Protein AF-A0A2A7HPF3-F1 (afdb_monomer_lite)

Structure (mmCIF, N/CA/C/O backbone):
data_AF-A0A2A7HPF3-F1
#
_entry.id   AF-A0A2A7HPF3-F1
#
loop_
_atom_site.group_PDB
_atom_site.id
_atom_site.type_symbol
_atom_site.label_atom_id
_atom_site.label_alt_id
_atom_site.label_comp_id
_atom_site.label_asym_id
_atom_site.label_entity_id
_atom_site.label_seq_id
_atom_site.pdbx_PDB_ins_code
_atom_site.Cartn_x
_atom_site.Cartn_y
_atom_site.Cartn_z
_atom_site.occupancy
_atom_site.B_iso_or_equiv
_atom_site.auth_seq_id
_atom_site.auth_comp_id
_atom_site.auth_asym_id
_atom_site.auth_atom_id
_atom_site.pdbx_PDB_model_num
ATOM 1 N N . GLN A 1 1 ? -3.954 4.950 18.594 1.00 63.78 1 GLN A N 1
ATOM 2 C CA . GLN A 1 1 ? -4.117 3.855 17.607 1.00 63.78 1 GLN A CA 1
ATOM 3 C C . GLN A 1 1 ? -4.273 4.398 16.188 1.00 63.78 1 GLN A C 1
ATOM 5 O O . GLN A 1 1 ? -3.645 3.862 15.287 1.00 63.78 1 GLN A O 1
ATOM 10 N N . GLU A 1 2 ? -5.001 5.500 15.992 1.00 75.12 2 GLU A N 1
ATOM 11 C CA . GLU A 1 2 ? -5.196 6.154 14.683 1.00 75.12 2 GLU A CA 1
ATOM 12 C C . GLU A 1 2 ? -3.890 6.529 13.960 1.00 75.12 2 GLU A C 1
ATOM 14 O O . GLU A 1 2 ? -3.746 6.247 12.775 1.00 75.12 2 GLU A O 1
ATOM 19 N N . GLY A 1 3 ? -2.888 7.054 14.676 1.00 81.00 3 GLY A N 1
ATOM 20 C CA . GLY A 1 3 ? -1.593 7.407 14.072 1.00 81.00 3 GLY A CA 1
ATOM 21 C C . GLY A 1 3 ? -0.821 6.218 13.480 1.00 81.00 3 GLY A C 1
ATOM 22 O O . GLY A 1 3 ? -0.122 6.373 12.485 1.00 81.00 3 GLY A O 1
ATOM 23 N N . VAL A 1 4 ? -0.991 5.009 14.031 1.00 82.69 4 VAL A N 1
ATOM 24 C CA . VAL A 1 4 ? -0.368 3.788 13.482 1.00 82.69 4 VAL A CA 1
ATOM 25 C C . VAL A 1 4 ? -1.023 3.406 12.154 1.00 82.69 4 VAL A C 1
ATOM 27 O O . VAL A 1 4 ? -0.333 3.020 11.210 1.00 82.69 4 VAL A O 1
ATOM 30 N N . GLN A 1 5 ? -2.344 3.569 12.055 1.00 86.69 5 GLN A N 1
ATOM 31 C CA . GLN A 1 5 ? -3.084 3.302 10.823 1.00 86.69 5 GLN A CA 1
ATOM 32 C C . GLN A 1 5 ? -2.735 4.325 9.737 1.00 86.69 5 GLN A C 1
ATOM 34 O O . GLN A 1 5 ? -2.477 3.940 8.599 1.00 86.69 5 GLN A O 1
ATOM 39 N N . GLN A 1 6 ? -2.631 5.608 10.096 1.00 89.81 6 GLN A N 1
ATOM 40 C CA . GLN A 1 6 ? -2.195 6.662 9.175 1.00 89.81 6 GLN A CA 1
ATOM 41 C C . GLN A 1 6 ? -0.762 6.438 8.674 1.00 89.81 6 GLN A C 1
ATOM 43 O O . GLN A 1 6 ? -0.523 6.520 7.470 1.00 89.81 6 GLN A O 1
ATOM 48 N N . GLY A 1 7 ? 0.172 6.074 9.561 1.00 92.94 7 GLY A N 1
ATOM 49 C CA . GLY A 1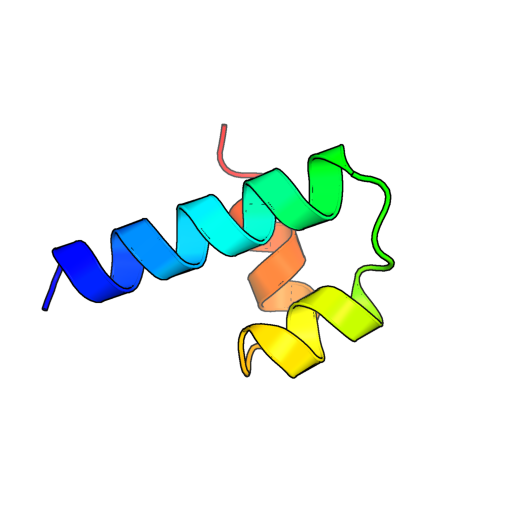 7 ? 1.551 5.764 9.170 1.00 92.94 7 GLY A CA 1
ATOM 50 C C . GLY A 1 7 ? 1.642 4.577 8.205 1.00 92.94 7 GLY A C 1
ATOM 51 O O . GLY A 1 7 ? 2.414 4.612 7.247 1.00 92.94 7 GLY A O 1
ATOM 52 N N . LYS A 1 8 ? 0.801 3.551 8.392 1.00 92.62 8 LYS A N 1
ATOM 53 C CA . LYS A 1 8 ? 0.725 2.417 7.459 1.00 92.62 8 LYS A CA 1
ATOM 54 C C . LYS A 1 8 ? 0.199 2.848 6.082 1.00 92.62 8 LYS A C 1
ATOM 56 O O . LYS A 1 8 ? 0.768 2.436 5.074 1.00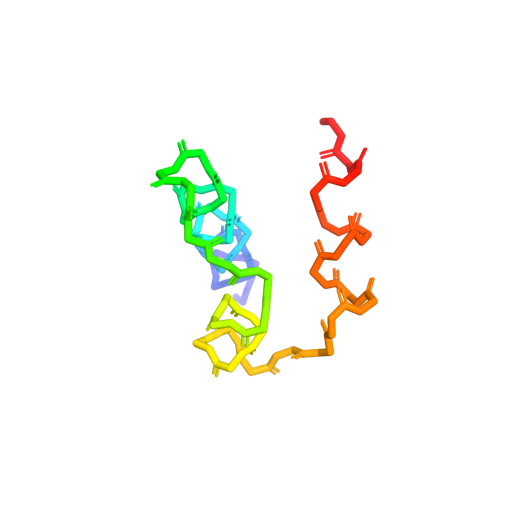 92.62 8 LYS A O 1
ATOM 61 N N . ILE A 1 9 ? -0.830 3.698 6.028 1.00 94.75 9 ILE A N 1
ATOM 62 C CA . ILE A 1 9 ? -1.367 4.235 4.764 1.00 94.75 9 ILE A CA 1
ATOM 63 C C . ILE A 1 9 ? -0.305 5.062 4.029 1.00 94.75 9 ILE A C 1
ATOM 65 O O . ILE A 1 9 ? -0.111 4.877 2.829 1.00 94.75 9 ILE A O 1
ATOM 69 N N . GLN A 1 10 ? 0.420 5.930 4.741 1.00 95.75 10 GLN A N 1
ATOM 70 C CA . GLN A 1 10 ? 1.506 6.726 4.157 1.00 95.75 10 GLN A CA 1
ATOM 71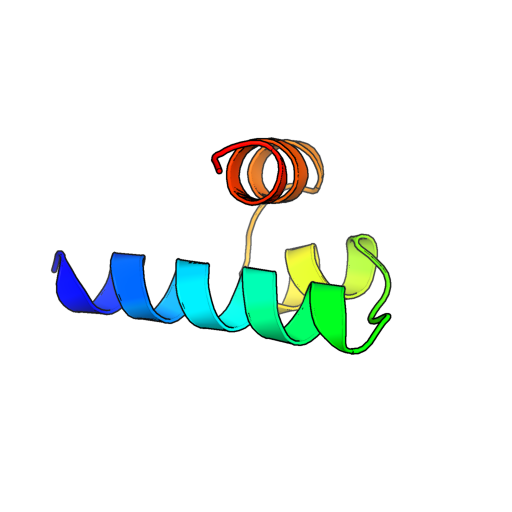 C C . GLN A 1 10 ? 2.621 5.843 3.588 1.00 95.75 10 GLN A C 1
ATOM 73 O O . GLN A 1 10 ? 3.077 6.080 2.473 1.00 95.75 10 GLN A O 1
ATOM 78 N N . MET A 1 11 ? 3.019 4.796 4.316 1.00 96.62 11 MET A N 1
ATOM 79 C CA . MET A 1 11 ? 4.006 3.828 3.836 1.00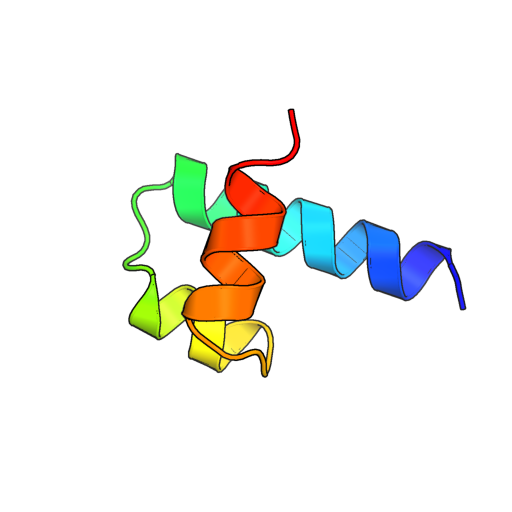 96.62 11 MET A CA 1
ATOM 80 C C . MET A 1 11 ? 3.536 3.132 2.550 1.00 96.62 11 MET A C 1
ATOM 82 O O . MET A 1 11 ? 4.298 3.059 1.593 1.00 96.62 11 MET A O 1
ATOM 86 N N . ILE A 1 12 ? 2.287 2.657 2.506 1.00 97.69 12 ILE A N 1
ATOM 87 C CA . ILE A 1 12 ? 1.710 1.989 1.327 1.00 97.69 12 ILE A CA 1
ATOM 88 C C . ILE A 1 12 ? 1.718 2.920 0.108 1.00 97.69 12 ILE A C 1
ATOM 90 O O . ILE A 1 12 ? 2.224 2.532 -0.945 1.00 97.69 12 ILE A O 1
ATOM 94 N N . LYS A 1 13 ? 1.212 4.153 0.262 1.00 96.62 13 LYS A N 1
ATOM 95 C CA . LYS A 1 13 ? 1.174 5.149 -0.821 1.00 96.62 13 LYS A CA 1
ATOM 96 C C . LYS A 1 13 ? 2.586 5.494 -1.310 1.00 96.62 13 LYS A C 1
ATOM 98 O O . LYS A 1 13 ? 2.843 5.415 -2.507 1.00 96.62 13 LYS A O 1
ATOM 103 N N . GLY A 1 14 ? 3.521 5.751 -0.394 1.00 97.62 14 GLY A N 1
ATOM 104 C CA . GLY A 1 14 ? 4.908 6.067 -0.744 1.00 97.62 14 GLY A CA 1
ATOM 105 C C . GLY A 1 14 ? 5.639 4.919 -1.450 1.00 97.62 14 GLY A C 1
ATOM 106 O O . GLY A 1 14 ? 6.349 5.147 -2.424 1.00 97.62 14 GLY A O 1
ATOM 107 N N . MET A 1 15 ? 5.447 3.668 -1.017 1.00 97.88 15 MET A N 1
ATOM 108 C CA . MET A 1 15 ? 6.038 2.512 -1.707 1.00 97.88 15 MET A CA 1
ATOM 109 C C . MET A 1 15 ? 5.474 2.344 -3.125 1.00 97.88 15 MET A C 1
ATOM 111 O O . MET A 1 15 ? 6.229 2.046 -4.049 1.00 97.88 15 MET A O 1
ATOM 115 N N . HIS A 1 16 ? 4.169 2.557 -3.309 1.00 97.88 16 HIS A N 1
ATOM 116 C CA . HIS A 1 16 ? 3.536 2.486 -4.625 1.00 97.88 16 HIS A CA 1
ATOM 117 C C . HIS A 1 16 ? 4.036 3.595 -5.565 1.00 97.88 16 HIS A C 1
ATOM 119 O O . HIS A 1 16 ? 4.363 3.318 -6.717 1.00 97.88 16 HIS A O 1
ATOM 125 N N . GLU A 1 17 ? 4.185 4.828 -5.069 1.00 97.56 17 GLU A N 1
ATOM 126 C CA . GLU A 1 17 ? 4.773 5.949 -5.821 1.00 97.56 17 GLU A CA 1
ATOM 127 C C . GLU A 1 17 ? 6.220 5.676 -6.265 1.00 97.56 17 GLU A C 1
ATOM 129 O O . GLU A 1 17 ? 6.631 6.109 -7.340 1.00 97.56 17 GLU A O 1
ATOM 134 N N . LEU A 1 18 ? 6.979 4.907 -5.477 1.00 98.19 18 LEU A N 1
ATOM 135 C CA . LEU A 1 18 ? 8.333 4.455 -5.820 1.00 98.19 18 LEU A CA 1
ATOM 136 C C . LEU A 1 18 ? 8.359 3.273 -6.808 1.00 98.19 18 LEU A C 1
ATOM 138 O O . LEU A 1 18 ? 9.436 2.770 -7.129 1.00 98.19 18 LEU A O 1
ATOM 142 N N . GLY A 1 19 ? 7.200 2.810 -7.285 1.00 97.56 19 GLY A N 1
ATOM 143 C CA . GLY A 1 19 ? 7.089 1.693 -8.224 1.00 97.56 19 GLY A CA 1
ATOM 144 C C . GLY A 1 19 ? 7.336 0.324 -7.590 1.00 97.56 19 GLY A C 1
ATOM 145 O O . GLY A 1 19 ? 7.639 -0.638 -8.299 1.00 97.56 19 GLY A O 1
ATOM 146 N N . VAL A 1 20 ? 7.232 0.210 -6.261 1.00 98.31 20 VAL A N 1
ATOM 147 C CA . VAL A 1 20 ? 7.359 -1.086 -5.589 1.00 98.31 20 VAL A CA 1
ATOM 148 C C . VAL A 1 20 ? 6.169 -1.978 -5.981 1.00 98.31 20 VAL A C 1
ATOM 150 O O . VAL A 1 20 ? 5.026 -1.525 -5.912 1.00 98.31 20 VAL A O 1
ATOM 153 N N . PRO A 1 21 ? 6.391 -3.255 -6.351 1.00 98.25 21 PRO A N 1
ATOM 154 C CA . PRO A 1 21 ? 5.304 -4.161 -6.716 1.00 98.25 21 PRO A CA 1
ATOM 155 C C . PRO A 1 21 ? 4.275 -4.350 -5.593 1.00 98.25 21 PRO A C 1
ATOM 157 O O . PRO A 1 21 ? 4.648 -4.497 -4.425 1.00 98.25 21 PRO A O 1
ATOM 160 N N . LEU A 1 22 ?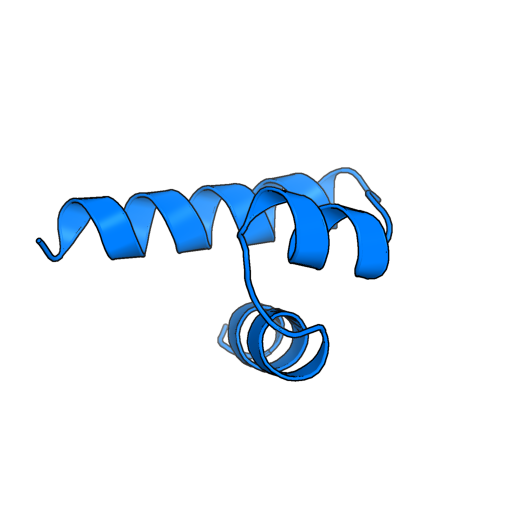 2.988 -4.445 -5.952 1.00 97.62 22 LEU A N 1
ATOM 161 C CA . LEU A 1 22 ? 1.879 -4.598 -4.997 1.00 97.62 22 LEU A CA 1
ATOM 162 C C . LEU A 1 22 ? 2.068 -5.782 -4.039 1.00 97.62 22 LEU A C 1
ATOM 164 O O . LEU A 1 22 ? 1.855 -5.636 -2.838 1.00 97.62 22 LEU A O 1
ATOM 168 N N . GLU A 1 23 ? 2.556 -6.922 -4.530 1.00 97.81 23 GLU A N 1
ATOM 169 C CA . GLU A 1 23 ? 2.853 -8.106 -3.707 1.00 97.81 23 GLU A CA 1
ATOM 170 C C . GLU A 1 23 ? 3.877 -7.807 -2.599 1.00 97.81 23 GLU A C 1
ATOM 172 O O . GLU A 1 23 ? 3.767 -8.290 -1.468 1.00 97.81 23 GLU A O 1
ATOM 177 N N . THR A 1 24 ? 4.871 -6.968 -2.905 1.00 98.31 24 THR A N 1
ATOM 178 C CA . THR A 1 24 ? 5.900 -6.558 -1.941 1.00 98.31 24 THR A CA 1
ATOM 179 C C . THR A 1 24 ? 5.318 -5.603 -0.900 1.00 98.31 24 THR A C 1
ATOM 181 O O . THR A 1 24 ? 5.603 -5.744 0.292 1.00 98.31 24 THR A O 1
ATOM 184 N N . ILE A 1 25 ? 4.457 -4.674 -1.322 1.00 98.25 25 ILE A N 1
ATOM 185 C CA . ILE A 1 25 ? 3.761 -3.739 -0.426 1.00 98.25 25 ILE A CA 1
ATOM 186 C C . ILE A 1 25 ? 2.811 -4.492 0.515 1.00 98.25 25 ILE A C 1
ATOM 188 O O . ILE A 1 25 ? 2.814 -4.243 1.724 1.00 98.25 25 ILE A O 1
ATOM 192 N N . ALA A 1 26 ? 2.045 -5.452 -0.004 1.00 97.75 26 ALA A N 1
ATOM 193 C CA . ALA A 1 26 ? 1.153 -6.316 0.770 1.00 97.75 26 ALA A CA 1
ATOM 194 C C . ALA A 1 26 ? 1.925 -7.076 1.861 1.00 97.75 26 ALA A C 1
ATOM 196 O O . ALA A 1 26 ? 1.586 -7.012 3.047 1.00 97.75 26 ALA A O 1
ATOM 197 N N . LYS A 1 27 ? 3.062 -7.683 1.497 1.00 97.69 27 LYS A N 1
ATOM 198 C CA . LYS A 1 27 ? 3.942 -8.373 2.450 1.00 97.69 27 LYS A CA 1
ATOM 199 C C . LYS A 1 27 ? 4.505 -7.437 3.526 1.00 97.69 27 LYS A C 1
ATOM 201 O O . LYS A 1 27 ? 4.505 -7.798 4.702 1.00 97.69 27 LYS A O 1
ATOM 206 N N . ALA A 1 28 ? 4.974 -6.246 3.149 1.00 95.75 28 ALA A N 1
ATOM 207 C CA . ALA A 1 28 ? 5.556 -5.276 4.082 1.00 95.75 28 ALA A CA 1
ATOM 208 C C . ALA A 1 28 ? 4.513 -4.684 5.047 1.00 95.75 28 ALA A C 1
ATOM 210 O O . ALA A 1 28 ? 4.771 -4.524 6.241 1.00 95.75 28 ALA A O 1
ATOM 211 N N . SER A 1 29 ? 3.313 -4.401 4.541 1.00 94.94 29 SER A N 1
ATOM 212 C CA . SER A 1 29 ? 2.197 -3.853 5.318 1.00 94.94 29 SER A CA 1
ATOM 213 C C . SER A 1 29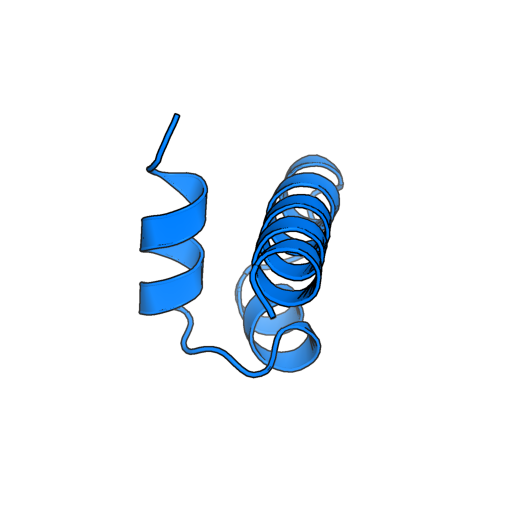 ? 1.426 -4.907 6.119 1.00 94.94 29 SER A C 1
ATOM 215 O O . SER A 1 29 ? 0.651 -4.536 7.009 1.00 94.94 29 SER A O 1
ATOM 217 N N . LYS A 1 30 ? 1.683 -6.201 5.869 1.00 95.94 30 LYS A N 1
ATOM 218 C CA . LYS A 1 30 ? 0.939 -7.345 6.419 1.00 95.94 30 LYS A CA 1
ATOM 219 C C . LYS A 1 30 ? -0.557 -7.257 6.090 1.00 95.94 30 LYS A C 1
ATOM 221 O O . LYS A 1 30 ? -1.383 -7.437 6.982 1.00 95.94 30 LYS A O 1
ATOM 226 N N . LEU A 1 31 ? -0.870 -6.915 4.844 1.00 95.94 31 LEU A N 1
ATOM 227 C CA . LEU A 1 31 ? -2.227 -6.809 4.303 1.00 95.94 31 LEU A CA 1
ATOM 228 C C . LEU A 1 31 ? -2.391 -7.727 3.089 1.00 95.94 31 LEU A C 1
ATOM 230 O O . LEU A 1 31 ? -1.397 -8.175 2.507 1.00 95.94 31 LEU A O 1
ATOM 234 N N . GLY A 1 32 ? -3.641 -7.980 2.703 1.00 97.50 32 GLY A N 1
ATOM 235 C CA . GLY A 1 32 ? -3.958 -8.561 1.398 1.00 97.50 32 GLY A CA 1
ATOM 236 C C . GLY A 1 32 ? -3.655 -7.594 0.247 1.00 97.50 32 GLY A C 1
ATOM 237 O O . GLY A 1 32 ? -3.602 -6.379 0.439 1.00 97.50 32 GLY A O 1
ATOM 238 N N . ILE A 1 33 ? -3.452 -8.126 -0.963 1.00 97.81 33 ILE A N 1
ATOM 239 C CA . ILE A 1 33 ? -3.287 -7.294 -2.171 1.00 97.81 33 ILE A CA 1
ATOM 240 C C . ILE A 1 33 ? -4.549 -6.454 -2.405 1.00 97.81 33 ILE A C 1
ATOM 242 O O . ILE A 1 33 ? -4.444 -5.264 -2.675 1.00 97.81 33 ILE A O 1
ATOM 246 N N . ASP A 1 34 ? -5.725 -7.044 -2.203 1.00 97.62 34 ASP A N 1
ATOM 247 C CA . ASP A 1 34 ? -7.031 -6.394 -2.320 1.00 97.62 34 ASP A CA 1
ATOM 248 C C . ASP A 1 34 ? -7.219 -5.250 -1.310 1.00 97.62 34 ASP A C 1
ATOM 250 O O . ASP A 1 34 ? -7.784 -4.206 -1.635 1.00 97.62 34 ASP A O 1
ATOM 254 N N . GLU A 1 35 ? -6.724 -5.405 -0.081 1.00 96.44 35 GLU A N 1
ATOM 255 C CA . GLU A 1 35 ? -6.717 -4.319 0.904 1.00 96.44 35 GLU A CA 1
ATOM 256 C C . GLU A 1 35 ? -5.770 -3.185 0.496 1.00 96.44 35 GLU A C 1
ATOM 258 O O . GLU A 1 35 ? -6.115 -2.011 0.648 1.00 96.44 35 GLU A O 1
ATOM 263 N N . VAL A 1 36 ? -4.590 -3.517 -0.037 1.00 96.94 36 VAL A N 1
ATOM 264 C CA . VAL A 1 36 ? -3.639 -2.524 -0.554 1.00 96.94 36 VAL A CA 1
ATOM 265 C C . VAL A 1 36 ? -4.245 -1.757 -1.730 1.00 96.94 36 VAL A C 1
ATOM 267 O O . VAL A 1 36 ? -4.180 -0.529 -1.732 1.00 96.94 36 VAL A O 1
ATOM 270 N N . GLU A 1 37 ? -4.884 -2.439 -2.680 1.00 97.12 37 GLU A N 1
ATOM 271 C CA . GLU A 1 37 ? -5.582 -1.806 -3.806 1.00 97.12 37 GLU A CA 1
ATOM 272 C C . GLU A 1 37 ? -6.663 -0.838 -3.316 1.00 97.12 37 GLU A C 1
ATOM 274 O O . GLU A 1 37 ? -6.639 0.338 -3.679 1.00 97.12 37 GLU A O 1
ATOM 279 N N . ARG A 1 38 ? -7.527 -1.263 -2.383 1.00 96.69 38 ARG A N 1
ATOM 280 C CA . ARG A 1 38 ? -8.552 -0.383 -1.786 1.00 96.69 38 ARG A CA 1
ATOM 281 C C . ARG A 1 38 ? -7.959 0.850 -1.104 1.00 96.69 38 ARG A C 1
ATOM 283 O O . ARG A 1 38 ? -8.602 1.898 -1.083 1.00 96.69 38 ARG A O 1
ATOM 290 N N . ILE A 1 39 ? -6.779 0.739 -0.488 1.00 95.12 39 ILE A N 1
ATOM 291 C CA . ILE A 1 39 ? -6.085 1.875 0.143 1.00 95.12 39 ILE A CA 1
ATOM 292 C C . ILE A 1 39 ? -5.526 2.833 -0.917 1.00 95.12 39 ILE A C 1
ATOM 294 O O . ILE A 1 39 ? -5.553 4.048 -0.714 1.00 95.12 39 ILE A O 1
ATOM 298 N N . LEU A 1 40 ? -5.019 2.304 -2.032 1.00 95.56 40 LEU A N 1
ATOM 299 C CA . LEU A 1 40 ? -4.466 3.097 -3.132 1.00 95.56 40 LEU A CA 1
ATOM 300 C C . LEU A 1 40 ? -5.557 3.778 -3.977 1.00 95.56 40 LEU A C 1
ATOM 302 O O . LEU A 1 40 ? -5.337 4.881 -4.472 1.00 95.56 40 LEU A O 1
ATOM 306 N N . GLU A 1 41 ? -6.736 3.168 -4.100 1.00 94.12 41 GLU A N 1
ATOM 307 C CA . GLU A 1 41 ? -7.900 3.745 -4.789 1.00 94.12 41 GLU A CA 1
ATOM 308 C C . GLU A 1 41 ? -8.561 4.895 -4.007 1.00 94.12 41 GLU A C 1
ATOM 310 O O . GLU A 1 41 ? -9.208 5.766 -4.597 1.00 94.12 41 GLU A O 1
ATOM 315 N N . GLN A 1 42 ? -8.385 4.932 -2.682 1.00 81.44 42 GLN A N 1
ATOM 316 C CA . GLN A 1 42 ? -8.852 6.028 -1.833 1.00 81.44 42 GLN A CA 1
ATOM 317 C C . GLN A 1 42 ? -7.962 7.268 -2.025 1.00 81.44 42 GLN A C 1
ATOM 319 O O . GLN A 1 42 ? -6.878 7.380 -1.432 1.00 81.44 42 GLN A O 1
ATOM 324 N N . LYS A 1 43 ? -8.433 8.191 -2.876 1.00 59.16 43 LYS A N 1
ATOM 325 C CA . LYS A 1 43 ? -7.822 9.510 -3.103 1.00 59.16 43 LYS A CA 1
ATOM 326 C C . LYS A 1 43 ? -7.757 10.327 -1.817 1.00 59.16 43 LYS A C 1
ATOM 328 O O . LYS A 1 43 ? -8.826 10.543 -1.209 1.00 59.16 43 LYS A O 1
#

Foldseek 3Di:
DVVVVVVLLVQLQVCVVVVNDLVVNCVVSVHDSVVSVVSNVPD

Sequence (43 aa):
QEGVQQGKIQMIKGMHELGVPLETIAKASKLGIDEVERILEQK

Secondary structure (DSSP, 8-state):
-HHHHHHHHHHHHHHHHTT--HHHHHHHHT--HHHHHHHHH--

pLDDT: mean 93.14, std 8.78, range [59.16, 98.31]

Radius of gyration: 9.5 Å; chains: 1; bounding box: 17×18×26 Å

Organism: Bacillus cereus (NCBI:txid1396)